Protein AF-A0A800J9N7-F1 (afdb_monomer)

pLDDT: mean 90.52, std 10.25, range [59.09, 98.12]

Sequence (76 aa):
MNPDLKSRIEEILSEPVKSTDAVSGGCIADSRKLVMNSGRVFFLKQVRDGSSGTFESEARGLEELRKAGAVRVPEV

Solvent-accessible surface area (backbone atoms only — not comparable to full-atom values): 4722 Å² total; per-residue (Å²): 132,58,71,68,62,50,53,53,51,24,58,77,67,73,44,59,74,65,46,76,44,84,76,56,34,86,94,69,31,52,25,31,41,38,33,31,71,90,65,54,73,48,81,47,77,41,60,90,66,92,67,81,61,61,64,61,51,50,52,51,52,40,50,56,46,47,72,67,69,77,57,94,64,77,87,130

Structure (mmCIF, N/CA/C/O backbone):
data_AF-A0A800J9N7-F1
#
_entry.id   AF-A0A800J9N7-F1
#
loop_
_atom_site.group_PDB
_atom_site.id
_atom_site.type_symbol
_atom_site.label_atom_id
_atom_site.label_alt_id
_atom_site.label_comp_id
_atom_site.label_asym_id
_atom_site.label_entity_id
_atom_site.label_seq_id
_atom_site.pdbx_PDB_ins_code
_atom_site.Cartn_x
_atom_site.Cartn_y
_atom_site.Cartn_z
_atom_site.occupancy
_atom_site.B_iso_or_equiv
_atom_site.auth_seq_id
_atom_site.auth_comp_id
_atom_site.auth_asym_id
_atom_site.auth_atom_id
_atom_site.pdbx_PDB_model_num
ATOM 1 N N . MET A 1 1 ? 5.345 -3.860 11.447 1.00 79.31 1 MET A N 1
ATOM 2 C CA . MET A 1 1 ? 5.434 -2.472 10.950 1.00 79.31 1 MET A CA 1
ATOM 3 C C . MET A 1 1 ? 5.978 -1.614 12.074 1.00 79.31 1 MET A C 1
ATOM 5 O O . MET A 1 1 ? 5.539 -1.818 13.201 1.00 79.31 1 MET A O 1
ATOM 9 N N . ASN A 1 2 ? 6.957 -0.744 11.813 1.00 84.19 2 ASN A N 1
ATOM 10 C CA . ASN A 1 2 ? 7.445 0.160 12.856 1.00 84.19 2 ASN A CA 1
ATOM 11 C C . ASN A 1 2 ? 6.408 1.285 13.114 1.00 84.19 2 ASN A C 1
ATOM 13 O O . ASN A 1 2 ? 5.564 1.539 12.251 1.00 84.19 2 ASN A O 1
ATOM 17 N N . PRO A 1 3 ? 6.425 1.934 14.292 1.00 86.25 3 PRO A N 1
ATOM 18 C CA . PRO A 1 3 ? 5.451 2.978 14.618 1.00 86.25 3 PRO A CA 1
ATOM 19 C C . PRO A 1 3 ? 5.491 4.182 13.669 1.00 86.25 3 PRO A C 1
ATOM 21 O O . PRO A 1 3 ? 4.440 4.701 13.322 1.00 86.25 3 PRO A O 1
ATOM 24 N N . ASP A 1 4 ? 6.678 4.576 13.200 1.00 91.75 4 ASP A N 1
ATOM 25 C CA . ASP A 1 4 ? 6.849 5.692 12.258 1.00 91.75 4 ASP A CA 1
ATOM 26 C C . ASP A 1 4 ? 6.100 5.466 10.934 1.00 91.75 4 ASP A C 1
ATOM 28 O O . ASP A 1 4 ? 5.295 6.298 10.516 1.00 91.75 4 ASP A O 1
ATOM 32 N N . LEU A 1 5 ? 6.289 4.296 10.307 1.00 89.50 5 LEU A N 1
ATOM 33 C CA . LEU A 1 5 ? 5.585 3.949 9.075 1.00 89.50 5 LEU A CA 1
ATOM 34 C C . LEU A 1 5 ? 4.075 3.903 9.293 1.00 89.50 5 LEU A C 1
ATOM 36 O O . LEU A 1 5 ? 3.325 4.353 8.429 1.00 89.50 5 LEU A O 1
ATOM 40 N N . LYS A 1 6 ? 3.636 3.364 10.438 1.00 94.44 6 LYS A N 1
ATOM 41 C CA . LYS A 1 6 ? 2.216 3.315 10.783 1.00 94.44 6 LYS A CA 1
ATOM 42 C C . LYS A 1 6 ? 1.617 4.720 10.769 1.00 94.44 6 LYS A C 1
ATOM 44 O O . LYS A 1 6 ? 0.661 4.944 10.036 1.00 94.44 6 LYS A O 1
ATOM 49 N N . SER A 1 7 ? 2.211 5.647 11.517 1.00 95.62 7 SER A N 1
A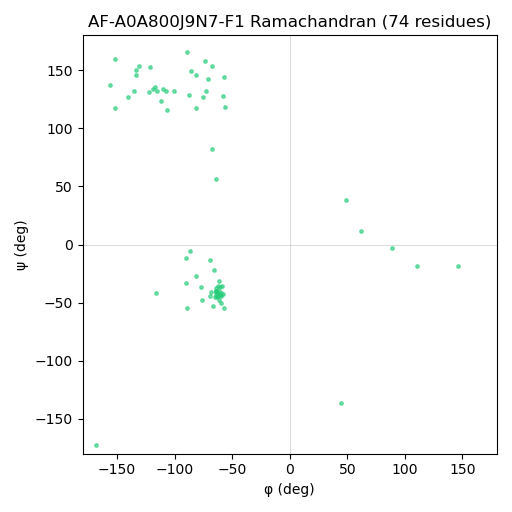TOM 50 C CA . SER A 1 7 ? 1.713 7.019 11.632 1.00 95.62 7 SER A CA 1
ATOM 51 C C . SER A 1 7 ? 1.665 7.729 10.280 1.00 95.62 7 SER A C 1
ATOM 53 O O . SER A 1 7 ? 0.668 8.367 9.962 1.00 95.62 7 SER A O 1
ATOM 55 N N . ARG A 1 8 ? 2.695 7.558 9.440 1.00 95.31 8 ARG A N 1
ATOM 56 C CA . ARG A 1 8 ? 2.738 8.153 8.093 1.00 95.31 8 ARG A CA 1
ATOM 57 C C . ARG A 1 8 ? 1.640 7.619 7.175 1.00 95.31 8 ARG A C 1
ATOM 59 O O . ARG A 1 8 ? 1.051 8.380 6.418 1.00 95.31 8 ARG A O 1
ATOM 66 N N . ILE A 1 9 ? 1.363 6.316 7.225 1.00 95.44 9 ILE A N 1
ATOM 67 C CA . ILE A 1 9 ? 0.264 5.715 6.456 1.00 95.44 9 ILE A CA 1
ATOM 68 C C . ILE A 1 9 ? -1.083 6.251 6.944 1.00 95.44 9 ILE A C 1
ATOM 70 O O . ILE A 1 9 ? -1.925 6.606 6.125 1.00 95.44 9 ILE A O 1
ATOM 74 N N . GLU A 1 10 ? -1.283 6.314 8.261 1.00 96.94 10 GLU A N 1
ATOM 75 C CA . GLU A 1 10 ? -2.523 6.823 8.856 1.00 96.94 10 GLU A CA 1
ATOM 76 C C . GLU A 1 10 ? -2.762 8.298 8.509 1.00 96.94 10 GLU A C 1
ATOM 78 O O . GLU A 1 10 ? -3.900 8.686 8.255 1.00 96.94 10 GLU A O 1
ATOM 83 N N . GLU A 1 11 ? -1.698 9.099 8.422 1.00 97.50 11 GLU A N 1
ATO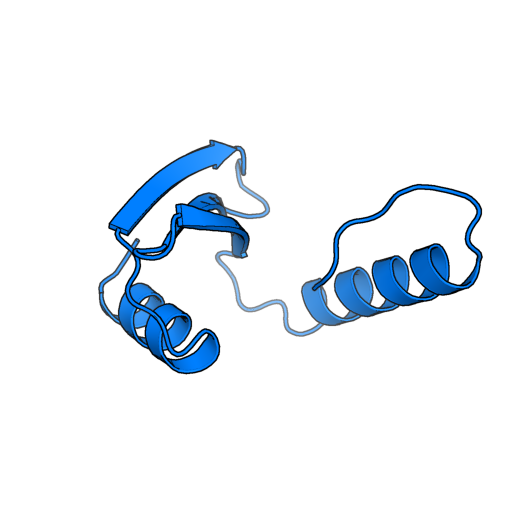M 84 C CA . GLU A 1 11 ? -1.743 10.488 7.957 1.00 97.50 11 GLU A CA 1
ATOM 85 C C . GLU A 1 11 ? -2.114 10.583 6.468 1.00 97.50 11 GLU A C 1
ATOM 87 O O . GLU A 1 11 ? -3.091 11.250 6.124 1.00 97.50 11 GLU A O 1
ATOM 92 N N . ILE A 1 12 ? -1.401 9.863 5.588 1.00 95.25 12 ILE A N 1
ATOM 93 C CA . ILE A 1 12 ? -1.651 9.861 4.133 1.00 95.25 12 ILE A CA 1
ATOM 94 C C . ILE A 1 12 ? -3.082 9.418 3.816 1.00 95.25 12 ILE A C 1
ATOM 96 O O . ILE A 1 12 ? -3.744 10.006 2.962 1.00 95.25 12 ILE A O 1
ATOM 100 N N . LEU A 1 13 ? -3.570 8.382 4.500 1.00 95.31 13 LEU A N 1
ATOM 101 C CA . LEU A 1 13 ? -4.908 7.836 4.280 1.00 95.31 13 LEU A CA 1
ATOM 102 C C . LEU A 1 13 ? -5.989 8.547 5.105 1.00 95.31 13 LEU A C 1
ATOM 104 O O . LEU A 1 13 ? -7.169 8.240 4.925 1.00 95.31 13 LEU A O 1
ATOM 108 N N . SER A 1 14 ? -5.597 9.479 5.986 1.00 96.56 14 SER A N 1
ATOM 109 C CA . SER A 1 14 ? -6.472 10.174 6.941 1.00 96.56 14 SER A CA 1
ATOM 110 C C . SER A 1 14 ? -7.369 9.213 7.732 1.00 96.56 14 SER A C 1
ATOM 112 O O . SER A 1 14 ? -8.545 9.482 7.982 1.00 96.56 14 SER A O 1
ATOM 114 N N . GLU A 1 15 ? -6.824 8.052 8.096 1.00 96.94 15 GLU A N 1
ATOM 115 C CA . GLU A 1 15 ? -7.584 6.949 8.673 1.00 96.94 15 GLU A CA 1
ATOM 116 C C . GLU A 1 15 ? -6.687 6.013 9.505 1.00 96.94 15 GLU A C 1
ATOM 118 O O . GLU A 1 15 ? -5.608 5.644 9.041 1.00 96.94 15 GLU A O 1
ATOM 123 N N . PRO A 1 16 ? -7.119 5.546 10.695 1.00 97.69 16 PRO A N 1
ATOM 124 C CA . PRO A 1 16 ? -6.321 4.616 11.491 1.00 97.69 16 PRO A CA 1
ATOM 125 C C . PRO A 1 16 ? -6.243 3.205 10.885 1.00 97.69 16 PRO A C 1
ATOM 127 O O . PRO A 1 16 ? -7.240 2.648 10.408 1.00 97.69 16 PRO A O 1
ATOM 130 N N . VAL A 1 17 ? -5.073 2.576 11.005 1.00 97.69 17 VAL A N 1
ATOM 131 C CA . VAL A 1 17 ? -4.835 1.173 10.651 1.00 97.69 17 VAL A CA 1
ATOM 132 C C . VAL A 1 17 ? -5.316 0.282 11.796 1.00 97.69 17 VAL A C 1
ATOM 134 O O . VAL A 1 17 ? -4.770 0.303 12.906 1.00 97.69 17 VAL A O 1
ATOM 137 N N . LYS A 1 18 ? -6.306 -0.562 11.496 1.00 97.62 18 LYS A N 1
ATOM 138 C CA . LYS A 1 18 ? -6.883 -1.549 12.414 1.00 97.62 18 LYS A CA 1
ATOM 139 C C 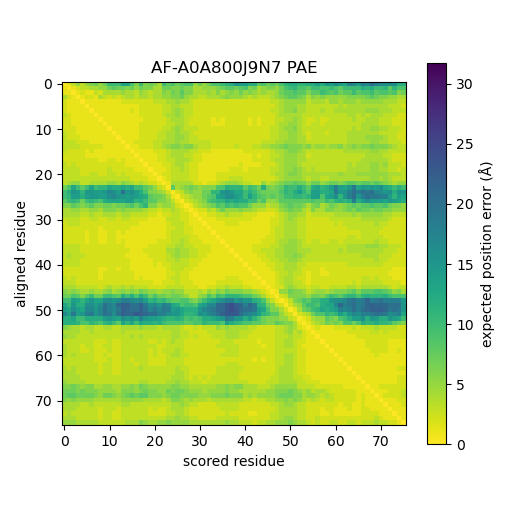. LYS A 1 18 ? -5.979 -2.766 12.584 1.00 97.62 18 LYS A C 1
ATOM 141 O O . LYS A 1 18 ? -5.730 -3.197 13.706 1.00 97.62 18 LYS A O 1
ATOM 146 N N . SER A 1 19 ? -5.493 -3.333 11.481 1.00 96.88 19 SER A N 1
ATOM 147 C CA . SER A 1 19 ? -4.595 -4.491 11.507 1.00 96.88 19 SER A CA 1
ATOM 148 C C . SER A 1 19 ? -3.676 -4.535 10.292 1.00 96.88 19 SER A C 1
ATOM 150 O O . SER A 1 19 ? -3.953 -3.933 9.252 1.00 96.88 19 SER A O 1
ATOM 152 N N . THR A 1 20 ? -2.571 -5.268 10.432 1.00 95.44 20 THR A N 1
ATOM 153 C CA . THR A 1 20 ? -1.637 -5.530 9.336 1.00 95.44 20 THR A CA 1
ATOM 154 C C . THR A 1 20 ? -1.228 -6.989 9.311 1.00 95.44 20 THR A C 1
ATOM 156 O O . THR A 1 20 ? -0.757 -7.491 10.332 1.00 95.44 20 THR A O 1
ATOM 159 N N . ASP A 1 21 ? -1.283 -7.606 8.138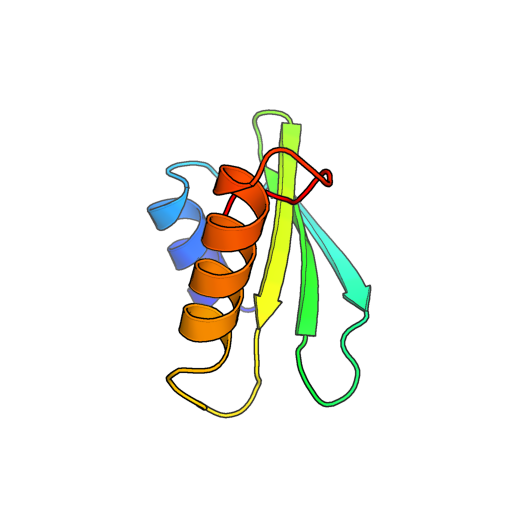 1.00 94.56 21 ASP A N 1
ATOM 160 C CA . ASP A 1 21 ? -0.848 -8.984 7.921 1.00 94.56 21 ASP A CA 1
ATOM 161 C C . ASP A 1 21 ? 0.293 -9.010 6.903 1.00 94.56 21 ASP A C 1
ATOM 163 O O . ASP A 1 21 ? 0.228 -8.354 5.860 1.00 94.56 21 ASP A O 1
ATOM 167 N N . ALA A 1 22 ? 1.357 -9.757 7.199 1.00 92.38 22 ALA A N 1
ATOM 168 C CA . ALA A 1 22 ? 2.390 -10.034 6.207 1.00 92.38 22 ALA A CA 1
ATOM 169 C C . ALA A 1 22 ? 1.833 -11.027 5.179 1.00 92.38 22 ALA A C 1
ATOM 171 O O . ALA A 1 22 ? 1.238 -12.032 5.562 1.00 92.38 22 ALA A O 1
ATOM 172 N N . VAL A 1 23 ? 2.013 -10.745 3.888 1.00 90.50 23 VAL A N 1
ATOM 173 C CA . VAL A 1 23 ? 1.471 -11.595 2.810 1.00 90.50 23 VAL A CA 1
ATOM 174 C C . VAL A 1 23 ? 2.567 -12.225 1.958 1.00 90.50 23 VAL A C 1
ATOM 176 O O . VAL A 1 23 ? 2.472 -13.398 1.615 1.00 90.50 23 VAL A O 1
ATOM 179 N N . SER A 1 24 ? 3.614 -11.471 1.621 1.00 80.12 24 SER A N 1
ATOM 180 C CA . SER A 1 24 ? 4.780 -11.946 0.868 1.00 80.12 24 SER A CA 1
ATOM 181 C C . SER A 1 24 ? 5.891 -10.889 0.936 1.00 80.12 24 SER A C 1
ATOM 183 O O . SER A 1 24 ? 5.759 -9.899 1.655 1.00 80.12 24 SER A O 1
ATOM 185 N N . GLY A 1 25 ? 6.978 -11.061 0.186 1.00 67.06 25 GLY A N 1
ATOM 186 C CA . GLY A 1 25 ? 7.899 -9.954 -0.082 1.00 67.06 25 GLY A CA 1
ATOM 187 C C . GLY A 1 25 ? 9.376 -10.297 -0.209 1.00 67.06 25 GLY A C 1
ATOM 188 O O . GLY A 1 25 ? 10.138 -9.533 -0.803 1.00 67.06 25 GLY A O 1
ATOM 189 N N . GLY A 1 26 ? 9.777 -11.467 0.296 1.00 68.31 26 GLY A N 1
ATOM 190 C CA . GLY A 1 26 ? 11.149 -11.965 0.199 1.00 68.31 26 GLY A CA 1
ATOM 191 C C . GLY A 1 26 ? 12.203 -10.895 0.516 1.00 68.31 26 GLY A C 1
ATOM 192 O O . GLY A 1 26 ? 12.067 -10.122 1.466 1.00 68.31 26 GLY A O 1
ATOM 193 N N . CYS A 1 27 ? 13.256 -10.851 -0.298 1.00 72.75 27 CYS A N 1
ATOM 194 C CA . CYS A 1 27 ? 14.337 -9.874 -0.160 1.00 72.75 27 CYS A CA 1
ATOM 195 C C . CYS A 1 27 ? 14.102 -8.574 -0.950 1.00 72.75 27 CYS A C 1
ATOM 197 O O . CYS A 1 27 ? 14.848 -7.624 -0.747 1.00 72.75 27 CYS A O 1
ATOM 199 N N . ILE A 1 28 ? 13.104 -8.531 -1.844 1.00 78.12 28 ILE A N 1
ATOM 200 C CA . ILE A 1 28 ? 12.907 -7.412 -2.782 1.00 78.12 28 ILE A CA 1
ATOM 201 C C . ILE A 1 28 ? 12.018 -6.330 -2.159 1.00 78.12 28 ILE A C 1
ATOM 203 O O . ILE A 1 28 ? 12.431 -5.177 -2.086 1.00 78.12 28 ILE A O 1
ATOM 207 N N . ALA A 1 29 ? 10.819 -6.681 -1.680 1.00 86.50 29 ALA A N 1
ATOM 208 C CA . ALA A 1 29 ? 9.900 -5.710 -1.084 1.00 86.50 29 ALA A CA 1
ATOM 209 C C . ALA A 1 29 ? 8.977 -6.355 -0.042 1.00 86.50 29 ALA A C 1
ATOM 211 O O . ALA A 1 29 ? 8.140 -7.179 -0.396 1.00 86.50 29 ALA A O 1
ATOM 212 N N . ASP A 1 30 ? 9.066 -5.930 1.222 1.00 88.62 30 ASP A N 1
ATOM 213 C CA . ASP A 1 30 ? 8.126 -6.311 2.285 1.00 88.62 30 ASP A CA 1
ATOM 214 C C . ASP A 1 30 ? 6.704 -5.936 1.858 1.00 88.62 30 ASP A C 1
ATOM 216 O O . ASP A 1 30 ? 6.419 -4.768 1.584 1.00 88.62 30 ASP A O 1
ATOM 220 N N . SER A 1 31 ? 5.829 -6.936 1.746 1.00 91.88 31 SER A N 1
ATOM 221 C CA . SER A 1 31 ? 4.458 -6.745 1.283 1.00 91.88 31 SER A CA 1
ATOM 222 C C . SER A 1 31 ? 3.466 -7.083 2.388 1.00 91.88 31 SER A C 1
ATOM 224 O O . SER A 1 31 ? 3.548 -8.137 3.034 1.00 91.88 31 SER A O 1
ATOM 226 N N . ARG A 1 32 ? 2.501 -6.189 2.603 1.00 93.56 32 ARG A N 1
ATOM 227 C CA . ARG A 1 32 ? 1.518 -6.290 3.687 1.00 93.56 32 ARG A CA 1
ATOM 228 C C . ARG A 1 32 ? 0.107 -6.020 3.197 1.00 93.56 32 ARG A C 1
ATOM 230 O O . ARG A 1 32 ? -0.118 -5.145 2.368 1.00 93.56 32 ARG A O 1
ATOM 237 N N . LYS A 1 33 ? -0.852 -6.719 3.795 1.00 96.38 33 LYS A N 1
ATOM 238 C CA . LYS A 1 33 ? -2.260 -6.330 3.780 1.00 96.38 33 LYS A CA 1
ATOM 239 C C . LYS A 1 33 ? -2.507 -5.379 4.946 1.00 96.38 33 LYS A C 1
ATOM 241 O O . LYS A 1 33 ? -2.168 -5.708 6.082 1.00 96.38 33 LYS A O 1
ATOM 246 N N . LEU A 1 34 ? -3.107 -4.228 4.669 1.00 97.25 34 LEU A N 1
ATOM 247 C CA . LEU A 1 34 ? -3.572 -3.281 5.678 1.00 97.25 34 LEU A CA 1
ATOM 248 C C . LEU A 1 34 ? -5.095 -3.330 5.725 1.00 97.25 34 LEU A C 1
ATOM 250 O O . LEU A 1 34 ? -5.743 -3.277 4.680 1.00 97.25 34 LEU A O 1
ATOM 254 N N . VAL A 1 35 ? -5.660 -3.421 6.924 1.00 98.12 35 VAL A N 1
ATOM 255 C CA . VAL A 1 35 ? -7.095 -3.239 7.154 1.00 98.12 35 VAL A CA 1
ATOM 256 C C . VAL A 1 35 ? -7.265 -1.957 7.950 1.00 98.12 35 VAL A C 1
ATOM 258 O O . VAL A 1 35 ? -6.683 -1.819 9.027 1.00 98.12 35 VAL A O 1
ATOM 261 N N . MET A 1 36 ? -8.050 -1.027 7.422 1.00 97.69 36 MET A N 1
ATOM 262 C CA . MET A 1 36 ? -8.339 0.250 8.069 1.00 97.69 36 MET A CA 1
ATOM 263 C C . MET A 1 36 ? -9.565 0.139 8.984 1.00 97.69 36 MET A C 1
ATOM 265 O O . MET A 1 36 ? -10.327 -0.830 8.907 1.00 97.69 36 MET A O 1
ATOM 269 N N . ASN A 1 37 ? -9.781 1.122 9.858 1.00 97.75 37 ASN A N 1
ATOM 270 C CA . ASN A 1 37 ? -10.931 1.121 10.771 1.00 97.75 37 ASN A CA 1
ATOM 271 C C . ASN A 1 37 ? -12.294 1.136 10.056 1.00 97.75 37 ASN A C 1
ATOM 273 O O . ASN A 1 37 ? -13.236 0.523 10.556 1.00 97.75 37 ASN A O 1
ATOM 277 N N . SER A 1 38 ? -12.395 1.754 8.878 1.00 97.12 38 SER A N 1
ATOM 278 C CA . SER A 1 38 ? -13.585 1.714 8.013 1.00 97.12 38 SER A CA 1
ATOM 279 C C . SER A 1 38 ? -13.844 0.342 7.389 1.00 97.12 38 SER A C 1
ATOM 281 O O . SER A 1 38 ? -14.910 0.118 6.822 1.00 97.12 38 SER A O 1
ATOM 283 N N . GLY A 1 39 ? -12.876 -0.577 7.452 1.00 97.38 39 GLY A N 1
ATOM 284 C CA . GLY A 1 39 ? -12.904 -1.849 6.735 1.00 97.38 39 GLY A CA 1
ATOM 285 C C . GLY A 1 39 ? -12.300 -1.792 5.330 1.00 97.38 39 GLY A C 1
ATOM 286 O O . GLY A 1 39 ? -12.191 -2.839 4.693 1.00 97.38 39 GLY A O 1
ATOM 287 N N . ARG A 1 40 ? -11.857 -0.617 4.854 1.00 97.19 40 ARG A N 1
ATOM 288 C CA . ARG A 1 40 ? -11.051 -0.504 3.625 1.00 97.19 40 ARG A CA 1
ATOM 289 C C . ARG A 1 40 ? -9.782 -1.343 3.740 1.00 97.19 40 ARG A C 1
ATOM 291 O O . ARG A 1 40 ? -9.188 -1.457 4.814 1.00 97.19 40 ARG A O 1
ATOM 298 N N . VAL A 1 41 ? -9.369 -1.926 2.619 1.00 97.31 41 VAL A N 1
ATOM 299 C CA . VAL A 1 41 ? -8.208 -2.814 2.547 1.00 97.31 41 VAL A CA 1
ATOM 300 C C . VAL A 1 41 ? -7.217 -2.265 1.536 1.00 97.31 41 VAL A C 1
ATOM 302 O O . VAL A 1 41 ? -7.596 -1.973 0.406 1.00 97.31 41 VAL A O 1
ATOM 305 N N . PHE A 1 42 ? -5.951 -2.184 1.936 1.00 97.38 42 PHE A N 1
ATOM 306 C CA . PHE A 1 42 ? -4.852 -1.761 1.074 1.00 97.38 42 PHE A CA 1
ATOM 307 C C . PHE A 1 42 ? -3.777 -2.839 0.978 1.00 97.38 42 PHE A C 1
ATOM 309 O O . PHE A 1 42 ? -3.575 -3.630 1.906 1.00 97.38 42 PHE A O 1
ATOM 316 N N . PHE A 1 43 ? -3.064 -2.838 -0.145 1.00 95.62 43 PHE A N 1
ATOM 317 C CA . PHE A 1 43 ? -1.852 -3.622 -0.342 1.00 95.62 43 PHE A CA 1
ATOM 318 C C . PHE A 1 43 ? -0.645 -2.685 -0.304 1.00 95.62 43 PHE A C 1
ATOM 320 O O . PHE A 1 43 ? -0.508 -1.807 -1.149 1.00 95.62 43 PHE A O 1
ATOM 327 N N . LEU A 1 44 ? 0.217 -2.861 0.693 1.00 93.75 44 LEU A N 1
ATOM 328 C CA . LEU A 1 44 ? 1.423 -2.063 0.884 1.00 93.75 44 LEU A CA 1
ATOM 329 C C . LEU A 1 44 ? 2.636 -2.834 0.370 1.00 93.75 44 LEU A C 1
ATOM 331 O O . LEU A 1 44 ? 2.827 -3.986 0.760 1.00 93.75 44 LEU A O 1
ATOM 335 N N . LYS A 1 45 ? 3.486 -2.174 -0.421 1.00 91.81 45 LYS A N 1
ATOM 336 C CA . LYS A 1 45 ? 4.821 -2.653 -0.803 1.00 91.81 45 LYS A CA 1
ATOM 337 C C . LYS A 1 45 ? 5.874 -1.693 -0.260 1.00 91.81 45 LYS A C 1
ATOM 339 O O . LYS A 1 45 ? 5.731 -0.482 -0.396 1.00 91.81 45 LYS A O 1
ATOM 344 N N . GLN A 1 46 ? 6.941 -2.229 0.324 1.00 88.19 46 GLN A N 1
ATOM 345 C CA . GLN A 1 46 ? 8.046 -1.439 0.861 1.00 88.19 46 GLN A CA 1
ATOM 346 C C . GLN A 1 46 ? 9.395 -2.104 0.568 1.00 88.19 46 GLN A C 1
ATOM 348 O O . GLN A 1 46 ? 9.619 -3.253 0.937 1.00 88.19 46 GLN A O 1
ATOM 353 N N . VAL A 1 47 ? 10.331 -1.368 -0.030 1.00 86.06 47 VAL A N 1
ATOM 354 C CA . VAL A 1 47 ? 11.728 -1.810 -0.199 1.00 86.06 47 VAL A CA 1
ATOM 355 C C . VAL A 1 47 ? 12.556 -1.480 1.048 1.00 86.06 47 VAL A C 1
ATOM 357 O O . VAL A 1 47 ? 12.267 -0.511 1.751 1.00 86.06 47 VAL A O 1
ATOM 360 N N . ARG A 1 48 ? 13.569 -2.300 1.353 1.00 74.19 48 ARG A N 1
ATOM 361 C CA . ARG A 1 48 ? 14.446 -2.087 2.523 1.00 74.19 48 ARG A CA 1
ATOM 362 C C . ARG A 1 48 ? 15.480 -0.990 2.287 1.00 74.19 48 ARG A C 1
ATOM 364 O O . ARG A 1 48 ? 15.737 -0.204 3.191 1.00 74.19 48 ARG A O 1
ATOM 371 N N . ASP A 1 49 ? 15.990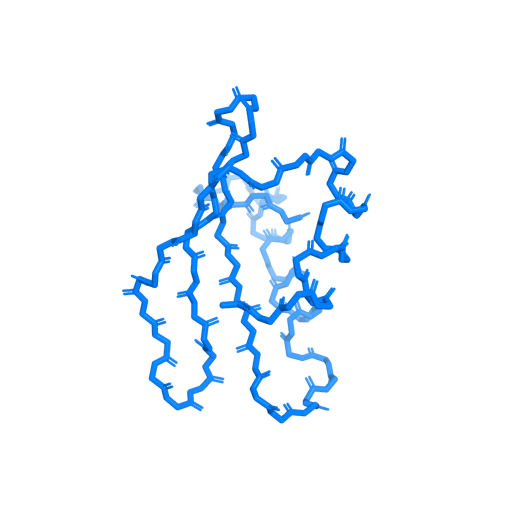 -0.915 1.063 1.00 68.88 49 ASP A N 1
ATOM 372 C CA . ASP A 1 49 ? 17.023 0.033 0.667 1.00 68.88 49 ASP A CA 1
ATOM 373 C C . ASP A 1 49 ? 16.407 1.066 -0.274 1.00 68.88 49 ASP A C 1
ATOM 375 O O . ASP A 1 49 ? 15.646 0.702 -1.175 1.00 68.88 49 ASP A O 1
ATOM 379 N N . GLY A 1 50 ? 16.699 2.347 -0.023 1.00 59.09 50 GLY A N 1
ATOM 380 C CA . GLY A 1 50 ? 16.082 3.536 -0.624 1.00 59.09 50 GLY A CA 1
ATOM 381 C C . GLY A 1 50 ? 16.292 3.706 -2.131 1.00 59.09 50 GLY A C 1
ATOM 382 O O . GLY A 1 50 ? 16.785 4.742 -2.566 1.00 59.09 50 GLY A O 1
ATOM 383 N N . SER A 1 51 ? 15.904 2.708 -2.925 1.00 60.03 51 SER A N 1
ATOM 384 C CA . SER A 1 51 ? 15.766 2.794 -4.377 1.00 60.03 51 SER A CA 1
ATOM 385 C C . SER A 1 51 ? 14.613 3.740 -4.710 1.00 60.03 51 SER A C 1
ATOM 387 O O . SER A 1 51 ? 13.467 3.344 -4.926 1.00 60.03 51 SER A O 1
ATOM 389 N N . SER A 1 52 ? 14.918 5.033 -4.685 1.00 59.94 52 SER A N 1
ATOM 390 C CA . SER A 1 52 ? 14.031 6.068 -5.192 1.00 59.94 52 SER A CA 1
ATOM 391 C C . SER A 1 52 ? 13.729 5.780 -6.668 1.00 59.94 52 SER A C 1
ATOM 393 O O . SER A 1 52 ? 14.640 5.541 -7.459 1.00 59.94 52 SER A O 1
ATOM 395 N N . GLY A 1 53 ? 12.448 5.751 -7.048 1.00 66.56 53 GLY A N 1
ATOM 396 C CA . GLY A 1 53 ? 12.011 5.602 -8.442 1.00 66.56 53 GLY A CA 1
ATOM 397 C C . GLY A 1 53 ? 11.328 4.277 -8.807 1.00 66.56 53 GLY A C 1
ATOM 398 O O . GLY A 1 53 ? 10.641 4.221 -9.836 1.00 66.56 53 GLY A O 1
ATOM 399 N N . THR A 1 54 ? 11.484 3.211 -8.011 1.00 76.94 54 THR A N 1
ATOM 400 C CA . THR A 1 54 ? 10.924 1.889 -8.363 1.00 76.94 54 THR A CA 1
ATOM 401 C C . THR A 1 54 ? 9.394 1.883 -8.287 1.00 76.94 54 THR A C 1
ATOM 403 O O . THR A 1 54 ? 8.733 1.401 -9.208 1.00 76.94 54 THR A O 1
ATOM 406 N N . PHE A 1 55 ? 8.810 2.463 -7.233 1.00 88.81 55 PHE A N 1
ATOM 407 C CA . PHE A 1 55 ? 7.353 2.479 -7.057 1.00 88.81 55 PHE A CA 1
ATOM 408 C C . PHE A 1 55 ? 6.663 3.580 -7.864 1.00 88.81 55 PHE A C 1
ATOM 410 O O . PHE A 1 55 ? 5.526 3.397 -8.286 1.00 88.81 55 PHE A O 1
ATOM 417 N N . GLU A 1 56 ? 7.347 4.684 -8.165 1.00 90.94 56 GLU A N 1
ATOM 418 C CA . GLU A 1 56 ? 6.832 5.733 -9.046 1.00 90.94 56 GLU A CA 1
ATOM 419 C C . GLU 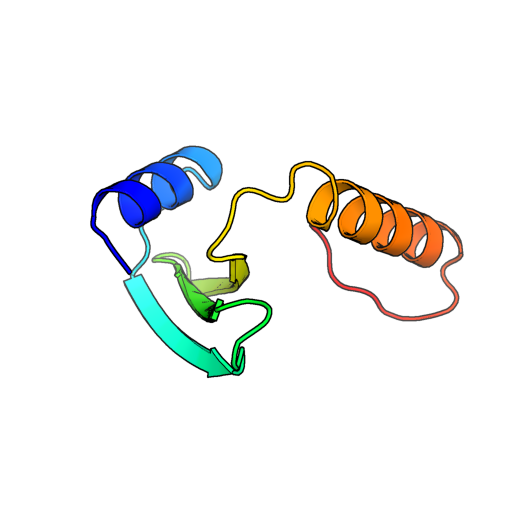A 1 56 ? 6.635 5.204 -10.471 1.00 90.94 56 GLU A C 1
ATOM 421 O O . GLU A 1 56 ? 5.637 5.514 -11.123 1.00 90.94 56 GLU A O 1
ATOM 426 N N . SER A 1 57 ? 7.567 4.374 -10.948 1.00 92.50 57 SER A N 1
ATOM 427 C CA . SER A 1 57 ? 7.451 3.713 -12.252 1.00 92.50 57 SER A CA 1
ATOM 428 C C . SER A 1 57 ? 6.327 2.673 -12.261 1.00 92.50 57 SER A C 1
ATOM 430 O O . SER A 1 57 ? 5.567 2.611 -13.227 1.00 92.50 57 SER A O 1
ATOM 432 N N . GLU A 1 58 ? 6.175 1.897 -11.180 1.00 93.56 58 GLU A N 1
ATOM 433 C CA . GLU A 1 58 ? 5.067 0.943 -11.018 1.00 93.56 58 GLU A CA 1
ATOM 434 C C . GLU A 1 58 ? 3.702 1.654 -11.018 1.00 93.56 58 GLU A C 1
ATOM 436 O O . GLU A 1 58 ? 2.817 1.268 -11.780 1.00 93.56 58 GLU A O 1
ATOM 441 N N . ALA A 1 59 ? 3.552 2.738 -10.248 1.00 94.56 59 ALA A N 1
ATOM 442 C CA . ALA A 1 59 ? 2.326 3.534 -10.192 1.00 94.56 59 ALA A CA 1
ATOM 443 C C . ALA A 1 59 ? 1.953 4.120 -11.565 1.00 94.56 59 ALA A C 1
ATOM 445 O O . ALA A 1 59 ? 0.803 4.020 -11.992 1.00 94.56 59 ALA A O 1
ATOM 446 N N . ARG A 1 60 ? 2.934 4.662 -12.303 1.00 95.94 60 ARG A N 1
ATOM 447 C CA . ARG A 1 60 ? 2.719 5.145 -13.680 1.00 95.94 60 ARG A CA 1
ATOM 448 C C . ARG A 1 60 ? 2.288 4.020 -14.615 1.00 95.94 60 ARG A C 1
ATOM 450 O O . ARG A 1 60 ? 1.357 4.206 -15.389 1.00 95.94 60 ARG A O 1
ATOM 457 N N . GLY A 1 61 ? 2.932 2.856 -14.537 1.00 96.44 61 GLY A N 1
ATOM 458 C CA . GLY A 1 61 ? 2.569 1.697 -15.353 1.00 96.44 61 GLY A CA 1
ATOM 459 C C . GLY A 1 61 ? 1.134 1.228 -15.101 1.00 96.44 61 GLY A C 1
ATOM 460 O O . GLY A 1 61 ? 0.397 0.978 -16.053 1.00 96.44 61 GLY A O 1
ATOM 461 N N . LEU A 1 62 ? 0.715 1.161 -13.834 1.00 97.62 62 LEU A N 1
ATOM 462 C CA . LEU A 1 62 ? -0.657 0.812 -13.456 1.00 97.62 62 LEU A CA 1
ATOM 463 C C . LEU A 1 62 ? -1.673 1.836 -13.972 1.00 97.62 62 LEU A C 1
ATOM 465 O O . LEU A 1 62 ? -2.713 1.445 -14.497 1.00 97.62 62 LEU A O 1
ATOM 469 N N . GLU A 1 63 ? -1.351 3.127 -13.898 1.00 97.69 63 GLU A N 1
ATOM 470 C CA . GLU A 1 63 ? -2.205 4.188 -14.431 1.00 97.69 63 GLU A CA 1
ATOM 471 C C . GLU A 1 63 ? -2.356 4.102 -15.959 1.00 97.69 63 GLU A C 1
ATOM 473 O O . GLU A 1 63 ? -3.471 4.197 -16.474 1.00 97.69 63 GLU A O 1
ATOM 478 N N . GLU A 1 64 ? -1.276 3.849 -16.705 1.00 97.62 64 GLU A N 1
ATOM 479 C CA . GLU A 1 64 ? -1.365 3.651 -18.159 1.00 97.62 64 GLU A CA 1
ATOM 480 C C . 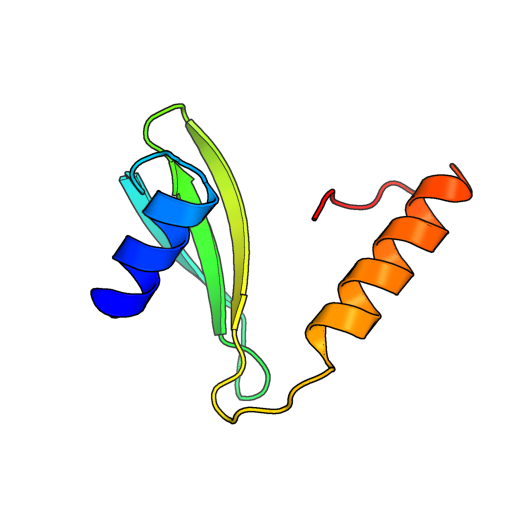GLU A 1 64 ? -2.192 2.407 -18.526 1.00 97.62 64 GLU A C 1
ATOM 482 O O . GLU A 1 64 ? -3.025 2.455 -19.435 1.00 97.62 64 GLU A O 1
ATOM 487 N N . LEU A 1 65 ? -2.043 1.303 -17.782 1.00 98.06 65 LEU A N 1
ATOM 488 C CA . LEU A 1 65 ? -2.873 0.108 -17.969 1.00 98.06 65 LEU A CA 1
ATOM 489 C C . LEU A 1 65 ? -4.352 0.376 -17.657 1.00 98.06 65 LEU A C 1
ATOM 491 O O . LEU A 1 65 ? -5.229 -0.122 -18.367 1.00 98.06 65 LEU A O 1
ATOM 495 N N . ARG A 1 66 ? -4.641 1.189 -16.634 1.00 97.50 66 ARG A N 1
ATOM 496 C CA . ARG A 1 66 ? -6.005 1.599 -16.274 1.00 97.50 66 ARG A CA 1
ATOM 497 C C . ARG A 1 66 ? -6.654 2.402 -17.399 1.00 97.50 66 ARG A C 1
ATOM 499 O O . AR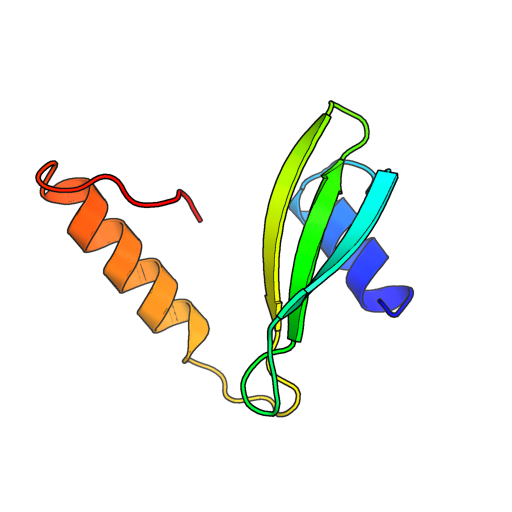G A 1 66 ? -7.798 2.119 -17.754 1.00 97.50 66 ARG A O 1
ATOM 506 N N . LYS A 1 67 ? -5.927 3.358 -17.994 1.00 96.88 67 LYS A N 1
ATOM 507 C CA . LYS A 1 67 ? -6.404 4.181 -19.124 1.00 96.88 67 LYS A CA 1
ATOM 508 C C . LYS A 1 67 ? -6.797 3.346 -20.337 1.00 96.88 67 LYS A C 1
ATOM 510 O O . LYS A 1 67 ? -7.756 3.690 -21.021 1.00 96.88 67 LYS A O 1
ATOM 515 N N . ALA A 1 68 ? -6.085 2.248 -20.591 1.00 96.69 68 ALA A N 1
ATOM 516 C CA . ALA A 1 68 ? -6.397 1.357 -21.702 1.00 96.69 68 ALA A CA 1
ATOM 517 C C . ALA A 1 68 ? -7.751 0.639 -21.542 1.00 96.69 68 ALA A C 1
ATOM 519 O O . ALA A 1 68 ? -8.303 0.169 -22.533 1.00 96.69 68 ALA A O 1
ATOM 520 N N . GLY A 1 69 ? -8.278 0.506 -20.315 1.00 95.19 69 GLY A N 1
ATOM 521 C CA . GLY A 1 69 ? -9.557 -0.164 -20.043 1.00 95.19 69 GLY A CA 1
ATOM 522 C C . GLY A 1 69 ? -9.596 -1.649 -20.431 1.00 95.19 69 GLY A C 1
ATOM 523 O O . GLY A 1 69 ? -10.668 -2.248 -20.465 1.00 95.19 69 GLY A O 1
ATOM 524 N N . ALA A 1 70 ? -8.440 -2.243 -20.743 1.00 97.38 70 ALA A N 1
ATOM 525 C CA . ALA A 1 70 ? -8.337 -3.583 -21.316 1.00 97.38 70 ALA A CA 1
ATOM 526 C C . ALA A 1 70 ? -8.229 -4.686 -20.253 1.00 97.38 70 ALA A C 1
ATOM 528 O O . ALA A 1 70 ? -8.723 -5.796 -20.446 1.00 97.38 70 ALA A O 1
ATOM 529 N N . VAL A 1 71 ? -7.583 -4.390 -19.123 1.00 97.44 71 VAL A N 1
ATOM 530 C CA . VAL A 1 71 ? -7.384 -5.322 -18.007 1.00 97.44 71 VAL A CA 1
ATOM 531 C C . VAL A 1 71 ? -7.709 -4.637 -16.686 1.00 97.44 71 VAL A C 1
ATOM 533 O O . VAL A 1 71 ? -7.548 -3.427 -16.541 1.00 97.44 71 VAL A O 1
ATOM 536 N N . ARG A 1 72 ? -8.172 -5.414 -15.702 1.00 97.75 72 ARG A N 1
ATOM 537 C CA . ARG A 1 72 ? -8.397 -4.893 -14.350 1.00 97.75 72 ARG A CA 1
ATOM 538 C C . ARG A 1 72 ? -7.060 -4.716 -13.640 1.00 97.75 72 ARG A C 1
ATOM 540 O O . ARG A 1 72 ? -6.300 -5.675 -13.529 1.00 97.75 72 ARG A O 1
ATOM 547 N N . VAL A 1 73 ? -6.826 -3.518 -13.121 1.00 97.94 73 VAL A N 1
ATOM 548 C CA . VAL A 1 73 ? -5.632 -3.146 -12.353 1.00 97.94 73 VAL A CA 1
ATOM 549 C C . VAL A 1 73 ? -6.034 -2.446 -11.050 1.00 97.94 73 VAL A C 1
ATOM 551 O O . VAL A 1 73 ? -7.135 -1.892 -10.992 1.00 97.94 73 VAL A O 1
ATOM 554 N N . PRO A 1 74 ? -5.202 -2.503 -9.993 1.00 96.88 74 PRO A N 1
ATOM 555 C CA . PRO A 1 74 ? -5.445 -1.757 -8.760 1.00 96.88 74 PRO A CA 1
ATOM 556 C C . PRO A 1 74 ? -5.307 -0.240 -8.960 1.00 96.88 74 PRO A C 1
ATOM 558 O O . PRO A 1 74 ? -4.558 0.218 -9.821 1.00 96.88 74 PRO A O 1
ATOM 561 N N . GLU A 1 75 ? -6.014 0.517 -8.123 1.00 94.50 75 GLU A N 1
ATOM 562 C CA . GLU A 1 75 ? -5.798 1.953 -7.913 1.00 94.50 75 GLU A CA 1
ATOM 563 C C . GLU A 1 75 ? -4.635 2.160 -6.928 1.00 94.50 75 GLU A C 1
ATOM 565 O O . GLU A 1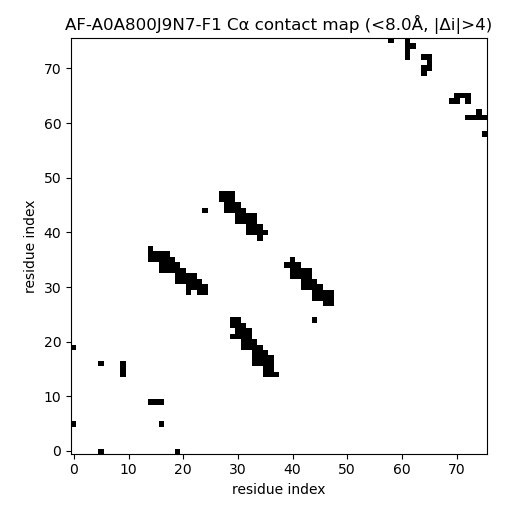 75 ? -4.438 1.330 -6.031 1.00 94.50 75 GLU A O 1
ATOM 570 N N . VAL A 1 76 ? -3.860 3.233 -7.119 1.00 93.12 76 VAL A N 1
ATOM 571 C CA . VAL A 1 76 ? -2.684 3.597 -6.306 1.00 93.12 76 VAL A CA 1
ATOM 572 C C . VAL A 1 76 ? -2.876 4.979 -5.711 1.00 93.12 76 VAL A C 1
ATOM 574 O O . VAL A 1 76 ? -3.217 5.893 -6.493 1.00 93.12 76 VAL A O 1
#

Nearest PDB structures (foldseek):
  3f7w-assembly1_A  TM=7.887E-01  e=2.797E-01  Thermobifida fusca YX
  5uxa-assembly1_A  TM=6.453E-01  e=8.451E-02  Escherichia coli
  6rbd-assembly1_l  TM=5.010E-01  e=6.757E-01  Saccharomyces cerevisiae S288C
  3caa-assembly1_A  TM=4.220E-01  e=1.439E+00  Homo sapiens
  4aju-assembly1_A  TM=5.002E-01  e=2.100E+00  Homo sapiens

Secondary structure (DSSP, 8-state):
--HHHHHHHHHHTTS-EEEEEEEE-TTT-EEEEEEETTS-EEEEEE-SS--TTHHHHHHHHHHHHHHHTSS-----

Radius of gyration: 13.65 Å; Cα contacts (8 Å, |Δi|>4): 83; chains: 1; bounding box: 31×22×36 Å

Mean predicted aligned error: 4.28 Å

Foldseek 3Di:
DDPVVQVVVCVVVVFHFPDKDFDDQPQAWGWIWTQTPVRDIDIDTGHPDPPPPPVVVVQVVQVVVVVVVPDDGDHD